Protein AF-A0A1G1MNQ9-F1 (afdb_monomer)

Mean predicted aligned error: 6.37 Å

Solvent-accessible surface area (backbone atoms only — not comparable to full-atom values): 6041 Å² total; per-residue (Å²): 130,78,65,52,66,49,78,42,80,46,82,48,60,96,93,45,63,51,74,41,65,48,67,84,43,47,34,37,15,29,42,37,31,44,29,31,35,40,35,34,19,14,39,38,37,8,33,41,35,29,51,22,47,37,36,38,32,47,58,21,37,37,36,17,47,80,47,73,46,52,61,100,91,48,71,71,43,81,40,80,59,62,42,78,42,82,29,71,67,33,35,51,58,25,48,50,76,53,75,77,50,82,82,74,86,87,77,86,82,87,132

Secondary structure (DSSP, 8-state):
-----SEEEEE--TT-EEEE--TT-EEEEEEEEESEEEE-S-EEEEEEEEES-EEE-SS-EEEEEEEEE--TT---EE-SS-EEE--HHHHHHHHGGGGGS----------

Radius of gyration: 14.56 Å; Cα contacts (8 Å, |Δi|>4): 276; chains: 1; bounding box: 33×35×36 Å

pLDDT: mean 88.44, std 12.06, range [53.91, 98.31]

Foldseek 3Di:
DAAEEAADEAADDPPDEAEAADQCHEYAAEYEYNEHYEHAHYEYQEEAEYQYAAEYHHAYAYEAYYHYHYDPPHDHYHYYRYHYHHHPVRHCVNCVVVVVVPDDCPDDDDD

Structure (mmCIF, N/CA/C/O backbone):
data_AF-A0A1G1MNQ9-F1
#
_entry.id   AF-A0A1G1MNQ9-F1
#
loop_
_atom_site.group_PDB
_atom_site.id
_atom_site.type_symbol
_atom_site.label_atom_id
_atom_site.label_alt_id
_atom_site.label_comp_id
_atom_site.label_asym_id
_atom_site.label_entity_id
_atom_site.label_seq_id
_atom_site.pdbx_PDB_ins_code
_atom_site.Cartn_x
_atom_site.Cartn_y
_atom_site.Cartn_z
_atom_site.occupancy
_atom_site.B_iso_or_equiv
_atom_site.auth_seq_id
_atom_site.auth_comp_id
_atom_site.auth_asym_id
_atom_site.auth_atom_id
_atom_site.pdbx_PDB_model_num
ATOM 1 N N . MET A 1 1 ? 9.266 -2.633 10.558 1.00 54.78 1 MET A N 1
ATOM 2 C CA . MET A 1 1 ? 9.561 -3.662 9.540 1.00 54.78 1 MET A CA 1
ATOM 3 C C . MET A 1 1 ? 10.719 -3.187 8.682 1.00 54.78 1 MET A C 1
ATOM 5 O O . MET A 1 1 ? 10.876 -1.977 8.537 1.00 54.78 1 MET A O 1
ATOM 9 N N . THR A 1 2 ? 11.526 -4.099 8.147 1.00 60.81 2 THR A N 1
ATOM 10 C CA . THR A 1 2 ? 12.465 -3.762 7.070 1.00 60.81 2 THR A CA 1
ATOM 11 C C . THR A 1 2 ? 11.681 -3.323 5.826 1.00 60.81 2 THR A C 1
ATOM 13 O O . THR A 1 2 ? 10.543 -3.769 5.661 1.00 60.81 2 THR A O 1
ATOM 16 N N . PRO A 1 3 ? 12.232 -2.435 4.984 1.00 68.44 3 PRO A N 1
ATOM 17 C CA . PRO A 1 3 ? 11.723 -2.170 3.639 1.00 68.44 3 PRO A CA 1
ATOM 18 C C . PRO A 1 3 ? 11.292 -3.451 2.925 1.00 68.44 3 PRO A C 1
ATOM 20 O O . PRO A 1 3 ? 12.020 -4.444 2.965 1.00 68.44 3 PRO A O 1
ATOM 23 N N . VAL A 1 4 ? 10.110 -3.434 2.312 1.00 79.19 4 VAL A N 1
ATOM 24 C CA . VAL A 1 4 ? 9.679 -4.513 1.414 1.00 79.19 4 VAL A CA 1
ATOM 25 C C . VAL A 1 4 ? 10.206 -4.217 0.012 1.00 79.19 4 VAL A C 1
ATOM 27 O O . VAL A 1 4 ? 10.201 -3.057 -0.405 1.00 79.19 4 VAL A O 1
ATOM 30 N N . ASP A 1 5 ? 10.678 -5.248 -0.686 1.00 81.56 5 ASP A N 1
ATOM 31 C CA . ASP A 1 5 ? 11.159 -5.161 -2.067 1.00 81.56 5 ASP A CA 1
ATOM 32 C C . ASP A 1 5 ? 10.669 -6.376 -2.873 1.00 81.56 5 ASP A C 1
ATOM 34 O O . ASP A 1 5 ? 10.567 -7.485 -2.342 1.00 81.56 5 ASP A O 1
ATOM 38 N N . GLY A 1 6 ? 10.345 -6.172 -4.150 1.00 87.00 6 GLY A N 1
ATOM 39 C CA . GLY A 1 6 ? 9.788 -7.205 -5.029 1.00 87.00 6 GLY A CA 1
ATOM 40 C C . GLY A 1 6 ? 8.315 -7.535 -4.747 1.00 87.00 6 GLY A C 1
ATOM 41 O O . GLY A 1 6 ? 7.497 -6.639 -4.564 1.00 87.00 6 GLY A O 1
ATOM 42 N N . ILE A 1 7 ? 7.946 -8.821 -4.767 1.00 90.38 7 ILE A N 1
ATOM 43 C CA . ILE A 1 7 ? 6.578 -9.268 -4.453 1.00 90.38 7 ILE A CA 1
ATOM 44 C C . ILE A 1 7 ? 6.541 -9.734 -3.001 1.00 90.38 7 ILE A C 1
ATOM 46 O O . ILE A 1 7 ? 7.180 -10.723 -2.646 1.00 90.38 7 ILE A O 1
ATOM 50 N N . THR A 1 8 ? 5.782 -9.030 -2.169 1.00 93.00 8 THR A N 1
ATOM 51 C CA . THR A 1 8 ? 5.624 -9.331 -0.746 1.00 93.00 8 THR A CA 1
ATOM 52 C C . THR A 1 8 ? 4.157 -9.581 -0.429 1.00 93.00 8 THR A C 1
ATOM 54 O O . THR A 1 8 ? 3.308 -8.741 -0.715 1.00 93.00 8 THR A O 1
ATOM 57 N N . TRP A 1 9 ? 3.870 -10.719 0.203 1.00 93.81 9 TRP A N 1
ATOM 58 C CA . TRP A 1 9 ? 2.564 -11.024 0.782 1.00 93.81 9 TRP A CA 1
ATOM 59 C C . TRP A 1 9 ? 2.659 -10.978 2.305 1.00 93.81 9 TRP A C 1
ATOM 61 O O . TRP A 1 9 ? 3.497 -11.662 2.896 1.00 93.81 9 TRP A O 1
ATOM 71 N N . VAL A 1 10 ? 1.802 -10.183 2.936 1.00 94.19 10 VAL A N 1
ATOM 72 C CA . VAL A 1 10 ? 1.640 -10.136 4.390 1.00 94.19 10 VAL A CA 1
ATOM 73 C C . VAL A 1 10 ? 0.280 -10.732 4.721 1.00 94.19 10 VAL A C 1
ATOM 75 O O . VAL A 1 10 ? -0.742 -10.124 4.420 1.00 94.19 10 VAL A O 1
ATOM 78 N N . ASP A 1 11 ? 0.279 -11.921 5.316 1.00 94.00 11 ASP A N 1
ATOM 79 C CA . ASP A 1 11 ? -0.930 -12.594 5.798 1.00 94.00 11 ASP A CA 1
ATOM 80 C C . ASP A 1 11 ? -1.090 -12.323 7.298 1.00 94.00 11 ASP A C 1
ATOM 82 O O . ASP A 1 11 ? -0.145 -12.542 8.064 1.00 94.00 11 ASP A O 1
ATOM 86 N N . LEU A 1 12 ? -2.239 -11.786 7.708 1.00 92.19 12 LEU A N 1
ATOM 87 C CA . LEU A 1 12 ? -2.488 -11.338 9.078 1.00 92.19 12 LEU A CA 1
ATOM 88 C C . LEU A 1 12 ? -3.589 -12.169 9.729 1.00 92.19 12 LEU A C 1
ATOM 90 O O . LEU A 1 12 ? -4.624 -12.457 9.126 1.00 92.19 12 LEU A O 1
ATOM 94 N N . SER A 1 13 ? -3.399 -12.507 11.003 1.00 92.06 13 SER A N 1
ATOM 95 C CA . SER A 1 13 ? -4.444 -13.179 11.773 1.00 92.06 13 SER A CA 1
ATOM 96 C C . SER A 1 13 ? -5.611 -12.218 12.045 1.00 92.06 13 SER A C 1
ATOM 98 O O . SER A 1 13 ? -5.416 -10.999 12.089 1.00 92.06 13 SER A O 1
ATOM 100 N N . PRO A 1 14 ? -6.831 -12.723 12.306 1.00 86.38 14 PRO A N 1
ATOM 101 C CA . PRO A 1 14 ? -7.957 -11.868 12.669 1.00 86.38 14 PRO A CA 1
ATOM 102 C C . PRO A 1 14 ? -7.630 -10.949 13.857 1.00 86.38 14 PRO A C 1
ATOM 104 O O . PRO A 1 14 ? -7.247 -11.416 14.929 1.00 86.38 14 PRO A O 1
ATOM 107 N N . GLY A 1 15 ? -7.808 -9.640 13.668 1.00 84.44 15 GLY A N 1
ATOM 108 C CA . GLY A 1 15 ? -7.513 -8.614 14.676 1.00 84.44 15 GLY A CA 1
ATOM 109 C C . GLY A 1 15 ? -6.085 -8.056 14.638 1.00 84.44 15 GLY A C 1
ATOM 110 O O . GLY A 1 15 ? -5.807 -7.091 15.351 1.00 84.44 15 GLY A O 1
ATOM 111 N N . GLU A 1 16 ? -5.198 -8.608 13.807 1.00 92.31 16 GLU A N 1
ATOM 112 C CA . GLU A 1 16 ? -3.890 -8.018 13.514 1.00 92.31 16 GLU A CA 1
ATOM 113 C C . GLU A 1 16 ? -3.986 -6.993 12.373 1.00 92.31 16 GLU A C 1
ATOM 115 O O . GLU A 1 16 ? -4.895 -7.025 11.545 1.00 92.31 16 GLU A O 1
ATOM 120 N N . GLU A 1 17 ? -3.039 -6.056 12.340 1.00 92.94 17 GLU A N 1
ATOM 121 C CA . GLU A 1 17 ? -2.971 -5.009 11.321 1.00 92.94 17 GLU A CA 1
ATOM 122 C C . GLU A 1 17 ? -1.516 -4.748 10.917 1.00 92.94 17 GLU A C 1
ATOM 124 O O . GLU A 1 17 ? -0.630 -4.619 11.772 1.00 92.94 17 GLU A O 1
ATOM 129 N N . LEU A 1 18 ? -1.276 -4.578 9.614 1.00 94.88 18 LEU A N 1
ATOM 130 C CA . LEU A 1 18 ? -0.007 -4.067 9.109 1.00 94.88 18 LEU A CA 1
ATOM 131 C C . LEU A 1 18 ? 0.130 -2.590 9.486 1.00 94.88 18 LEU A C 1
ATOM 133 O O . LEU A 1 18 ? -0.695 -1.767 9.099 1.00 94.88 18 LEU A O 1
ATOM 137 N N . ARG A 1 19 ? 1.209 -2.224 10.186 1.00 95.75 19 ARG A N 1
ATOM 138 C CA . ARG A 1 19 ? 1.471 -0.831 10.585 1.00 95.75 19 ARG A CA 1
ATOM 139 C C . ARG A 1 19 ? 2.758 -0.304 9.962 1.00 95.75 19 ARG A C 1
ATOM 141 O O . ARG A 1 19 ? 3.846 -0.753 10.325 1.00 95.75 19 ARG A O 1
ATOM 148 N N . ILE A 1 20 ? 2.641 0.689 9.083 1.00 94.75 20 ILE A N 1
ATOM 149 C CA . ILE A 1 20 ? 3.774 1.453 8.538 1.00 94.75 20 ILE A CA 1
ATOM 150 C C . ILE A 1 20 ? 3.660 2.883 9.058 1.00 94.75 20 ILE A C 1
ATOM 152 O O . ILE A 1 20 ? 2.754 3.610 8.667 1.00 94.75 20 ILE A O 1
ATOM 156 N N . SER A 1 21 ? 4.550 3.290 9.962 1.00 94.56 21 SER A N 1
ATOM 157 C CA . SER A 1 21 ? 4.421 4.583 10.649 1.00 94.56 21 SER A CA 1
ATOM 158 C C . SER A 1 21 ? 5.635 5.501 10.580 1.00 94.56 21 SER A C 1
ATOM 160 O O . SER A 1 21 ? 5.517 6.670 10.932 1.00 94.56 21 SER A O 1
ATOM 162 N N . SER A 1 22 ? 6.792 4.999 10.147 1.00 93.25 22 SER A N 1
ATOM 163 C CA . SER A 1 22 ? 8.014 5.803 10.067 1.00 93.25 22 SER A CA 1
ATOM 164 C C . SER A 1 22 ? 8.081 6.556 8.745 1.00 93.25 22 SER A C 1
ATOM 166 O O . SER A 1 22 ? 8.053 5.924 7.693 1.00 93.25 22 SER A O 1
ATOM 168 N N . ASP A 1 23 ? 8.283 7.873 8.789 1.00 91.62 23 ASP A N 1
ATOM 169 C CA . ASP A 1 23 ? 8.478 8.699 7.587 1.00 91.62 23 ASP A CA 1
ATOM 170 C C . ASP A 1 23 ? 9.744 8.324 6.802 1.00 91.62 23 ASP A C 1
ATOM 172 O O . ASP A 1 23 ? 9.837 8.558 5.601 1.00 91.62 23 ASP A O 1
ATOM 176 N N . THR A 1 24 ? 10.712 7.690 7.465 1.00 93.19 24 THR A N 1
ATOM 177 C CA . THR A 1 24 ? 11.938 7.174 6.838 1.00 93.19 24 THR A CA 1
ATOM 178 C C . THR A 1 24 ? 11.778 5.776 6.246 1.00 93.19 24 THR A C 1
ATOM 180 O O . THR A 1 24 ? 12.715 5.262 5.632 1.00 93.19 24 THR A O 1
ATOM 183 N N . TRP A 1 25 ? 10.627 5.125 6.447 1.00 94.12 25 TRP A N 1
ATOM 184 C CA . TRP A 1 25 ? 10.376 3.829 5.835 1.00 94.12 25 TRP A CA 1
ATOM 185 C C . TRP A 1 25 ? 10.237 4.006 4.325 1.00 94.12 25 TRP A C 1
ATOM 187 O O . TRP A 1 25 ? 9.526 4.892 3.855 1.00 94.12 25 TRP A O 1
ATOM 197 N N . SER A 1 26 ? 10.913 3.153 3.566 1.00 94.62 26 SER A N 1
ATOM 198 C CA . SER A 1 26 ? 10.750 3.075 2.120 1.00 94.62 26 SER A CA 1
ATOM 199 C C . SER A 1 26 ? 10.505 1.633 1.709 1.00 94.62 26 SER A C 1
ATOM 201 O O . SER A 1 26 ? 10.989 0.722 2.376 1.00 94.62 26 SER A O 1
ATOM 203 N N . GLY A 1 27 ? 9.744 1.421 0.643 1.00 95.12 27 GLY A N 1
ATOM 204 C CA . GLY A 1 27 ? 9.527 0.106 0.048 1.00 95.12 27 GLY A CA 1
ATOM 205 C C . GLY A 1 27 ? 9.214 0.208 -1.440 1.00 95.12 27 GLY A C 1
ATOM 206 O O . GLY A 1 27 ? 8.854 1.281 -1.940 1.00 95.12 27 GLY A O 1
ATOM 207 N N . SER A 1 28 ? 9.354 -0.905 -2.150 1.00 95.88 28 SER A N 1
ATOM 208 C CA . SER A 1 28 ? 9.081 -0.996 -3.583 1.00 95.88 28 SER A CA 1
ATOM 209 C C . SER A 1 28 ? 8.464 -2.333 -3.981 1.00 95.88 28 SER A C 1
ATOM 211 O O . SER A 1 28 ? 8.643 -3.339 -3.301 1.00 95.88 28 SER A O 1
ATOM 213 N N . GLY A 1 29 ? 7.758 -2.342 -5.111 1.00 95.19 29 GLY A N 1
ATOM 214 C CA . GLY A 1 29 ? 7.244 -3.559 -5.736 1.00 95.19 29 GLY A CA 1
ATOM 215 C C . GLY A 1 29 ? 5.744 -3.781 -5.532 1.00 95.19 29 GLY A C 1
ATOM 216 O O . GLY A 1 29 ? 4.965 -2.830 -5.538 1.00 95.19 29 GLY A O 1
ATOM 217 N N . LEU A 1 30 ? 5.322 -5.039 -5.423 1.00 95.06 30 LEU A N 1
ATOM 218 C CA . LEU A 1 30 ? 3.936 -5.429 -5.161 1.00 95.06 30 LEU A CA 1
ATOM 219 C C . LEU A 1 30 ? 3.818 -5.851 -3.696 1.00 95.06 30 LEU A C 1
ATOM 221 O O . LEU A 1 30 ? 4.325 -6.904 -3.313 1.00 95.06 30 LEU A O 1
ATOM 225 N N . LEU A 1 31 ? 3.138 -5.043 -2.888 1.00 96.06 31 LEU A N 1
ATOM 226 C CA . LEU A 1 31 ? 2.818 -5.363 -1.502 1.00 96.06 31 LEU A CA 1
ATOM 227 C C . LEU A 1 31 ? 1.343 -5.748 -1.410 1.00 96.06 31 LEU A C 1
ATOM 229 O O . LEU A 1 31 ? 0.478 -4.888 -1.566 1.00 96.06 31 LEU A O 1
ATOM 233 N N . VAL A 1 32 ? 1.071 -7.021 -1.128 1.00 95.56 32 VAL A N 1
ATOM 234 C CA . VAL A 1 32 ? -0.278 -7.518 -0.841 1.00 95.56 32 VAL A CA 1
ATOM 235 C C . VAL A 1 32 ? -0.445 -7.727 0.659 1.00 95.56 32 VAL A C 1
ATOM 237 O O . VAL A 1 32 ? 0.403 -8.347 1.299 1.00 95.56 32 VAL A O 1
ATOM 240 N N . VAL A 1 33 ? -1.537 -7.214 1.216 1.00 95.44 33 VAL A N 1
ATOM 241 C CA . VAL A 1 33 ? -1.888 -7.319 2.634 1.00 95.44 33 VAL A CA 1
ATOM 242 C C . VAL A 1 33 ? -3.211 -8.064 2.747 1.00 95.44 33 VAL A C 1
ATOM 244 O O . VAL A 1 33 ? -4.259 -7.516 2.415 1.00 95.44 33 VAL A O 1
ATOM 247 N N . GLY A 1 34 ? -3.160 -9.315 3.199 1.00 94.31 34 GLY A N 1
ATOM 248 C CA . GLY A 1 34 ? -4.335 -10.085 3.595 1.00 94.31 34 GLY A CA 1
ATOM 249 C C . GLY A 1 34 ? -4.734 -9.708 5.017 1.00 94.31 34 GLY A C 1
ATOM 250 O O . GLY A 1 34 ? -4.237 -10.304 5.968 1.00 94.31 34 GLY A O 1
ATOM 251 N N . GLY A 1 35 ? -5.578 -8.688 5.164 1.00 92.81 35 GLY A N 1
ATOM 252 C CA . GLY A 1 35 ? -5.986 -8.119 6.448 1.00 92.81 35 GLY A CA 1
ATOM 253 C C . GLY A 1 35 ? -5.965 -6.589 6.461 1.00 92.81 35 GLY A C 1
ATOM 254 O O . GLY A 1 35 ? -5.815 -5.930 5.432 1.00 92.81 35 GLY A O 1
ATOM 255 N N . ASP A 1 36 ? -6.131 -6.012 7.649 1.00 93.62 36 ASP A N 1
ATOM 256 C CA . ASP A 1 36 ? -6.165 -4.561 7.841 1.00 93.62 36 ASP A CA 1
ATOM 257 C C . ASP A 1 36 ? -4.772 -3.923 7.700 1.00 93.62 36 ASP A C 1
ATOM 259 O O . ASP A 1 36 ? -3.750 -4.508 8.073 1.00 93.62 36 ASP A O 1
ATOM 263 N N . ALA A 1 37 ? -4.734 -2.679 7.215 1.00 95.00 37 ALA A N 1
ATOM 264 C CA . ALA A 1 37 ? -3.511 -1.893 7.093 1.00 95.00 37 ALA A CA 1
ATOM 265 C C . ALA A 1 37 ? -3.696 -0.456 7.600 1.00 95.00 37 ALA A C 1
ATOM 267 O O . ALA A 1 37 ? -4.586 0.269 7.148 1.00 95.00 37 ALA A O 1
ATOM 268 N N . GLN A 1 38 ? -2.769 -0.005 8.449 1.00 96.12 38 GLN A N 1
ATOM 269 C CA . GLN A 1 38 ? -2.630 1.386 8.866 1.00 96.12 38 GLN A CA 1
ATOM 270 C C . GLN A 1 38 ? -1.275 1.950 8.435 1.00 96.12 38 GLN A C 1
ATOM 272 O O . GLN A 1 38 ? -0.217 1.539 8.918 1.00 96.12 38 GLN A O 1
ATOM 277 N N . ILE A 1 39 ? -1.317 2.949 7.557 1.00 96.88 39 ILE A N 1
ATOM 278 C CA . ILE A 1 39 ? -0.135 3.590 6.979 1.00 96.88 39 ILE A CA 1
ATOM 279 C C . ILE A 1 39 ? -0.155 5.071 7.356 1.00 96.88 39 ILE A C 1
ATOM 281 O O . ILE A 1 39 ? -1.022 5.821 6.913 1.00 96.88 39 ILE A O 1
ATOM 285 N N . THR A 1 40 ? 0.779 5.502 8.202 1.00 97.44 40 THR A N 1
ATOM 286 C CA . THR A 1 40 ? 0.845 6.890 8.685 1.00 97.44 40 THR A CA 1
ATOM 287 C C . THR A 1 40 ? 2.021 7.698 8.141 1.00 97.44 40 THR A C 1
ATOM 289 O O . THR A 1 40 ? 2.046 8.917 8.299 1.00 97.44 40 THR A O 1
ATOM 292 N N . GLY A 1 41 ? 2.988 7.028 7.514 1.00 95.69 41 GLY A N 1
ATOM 293 C CA . GLY A 1 41 ? 4.201 7.632 6.974 1.00 95.69 41 GLY A CA 1
ATOM 294 C C . GLY A 1 41 ? 4.928 6.683 6.026 1.00 95.69 41 GLY A C 1
ATOM 295 O O . GLY A 1 41 ? 4.480 5.559 5.791 1.00 95.69 41 GLY A O 1
ATOM 296 N N . GLY A 1 42 ? 6.056 7.145 5.501 1.00 96.00 42 GLY A N 1
ATOM 297 C CA . GLY A 1 42 ? 6.924 6.383 4.608 1.00 96.00 42 GLY A CA 1
ATOM 298 C C . GLY A 1 42 ? 6.584 6.556 3.129 1.00 96.00 42 GLY A C 1
ATOM 299 O O . GLY A 1 42 ? 5.580 7.166 2.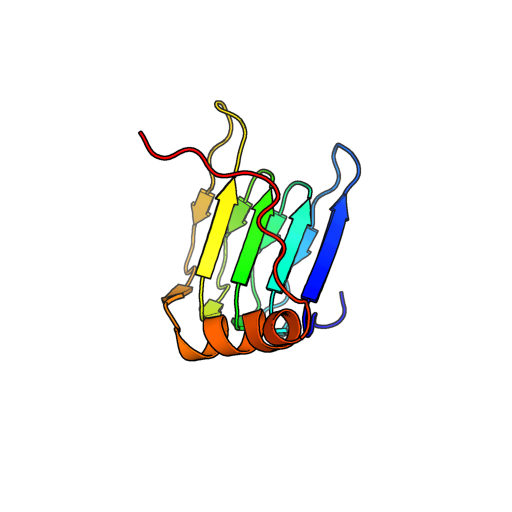762 1.00 96.00 42 GLY A O 1
ATOM 300 N N . THR A 1 43 ? 7.460 6.036 2.272 1.00 97.19 43 THR A N 1
ATOM 301 C CA . THR A 1 43 ? 7.322 6.096 0.811 1.00 97.19 43 THR A CA 1
ATOM 302 C C . THR A 1 43 ? 7.256 4.698 0.214 1.00 97.19 43 THR A C 1
ATOM 304 O O . THR A 1 43 ? 8.147 3.885 0.442 1.00 97.19 43 THR A O 1
ATOM 307 N N . PHE A 1 44 ? 6.245 4.418 -0.598 1.00 97.50 44 PHE A N 1
ATOM 308 C CA . PHE A 1 44 ? 6.126 3.157 -1.321 1.00 97.50 44 PHE A CA 1
ATOM 309 C C . PHE A 1 44 ? 6.079 3.398 -2.830 1.00 97.50 44 PHE A C 1
ATOM 311 O O . PHE A 1 44 ? 5.294 4.221 -3.294 1.00 97.50 44 PHE A O 1
ATOM 318 N N . ASN A 1 45 ? 6.900 2.680 -3.597 1.00 97.88 45 ASN A N 1
ATOM 319 C CA . ASN A 1 45 ? 6.924 2.766 -5.059 1.00 97.88 45 ASN A CA 1
ATOM 320 C C . ASN A 1 45 ? 6.453 1.440 -5.675 1.00 97.88 45 ASN A C 1
ATOM 322 O O . ASN A 1 45 ? 7.207 0.468 -5.696 1.00 97.88 45 ASN A O 1
ATOM 326 N N . GLY A 1 46 ? 5.227 1.387 -6.191 1.00 97.25 46 GLY A N 1
ATOM 327 C CA . GLY A 1 46 ? 4.682 0.198 -6.842 1.00 97.25 46 GLY A CA 1
ATOM 328 C C . GLY A 1 46 ? 3.187 0.013 -6.607 1.00 97.25 46 GLY A C 1
ATOM 329 O O . GLY A 1 46 ? 2.418 0.969 -6.680 1.00 97.25 46 GLY A O 1
ATOM 330 N N . ILE A 1 47 ? 2.762 -1.224 -6.363 1.00 97.44 47 ILE A N 1
ATOM 331 C CA . ILE A 1 47 ? 1.354 -1.586 -6.169 1.00 97.44 47 ILE A CA 1
ATOM 332 C C . ILE A 1 47 ? 1.135 -1.975 -4.709 1.00 97.44 47 ILE A C 1
ATOM 334 O O . ILE A 1 47 ? 1.692 -2.966 -4.239 1.00 97.44 47 ILE A O 1
ATOM 338 N N . LEU A 1 48 ? 0.327 -1.197 -3.995 1.00 97.25 48 LEU A N 1
ATOM 339 C CA . LEU A 1 48 ? -0.186 -1.555 -2.677 1.00 97.25 48 LEU A CA 1
ATOM 340 C C . LEU A 1 48 ? -1.571 -2.170 -2.863 1.00 97.25 48 LEU A C 1
ATOM 342 O O . LEU A 1 48 ? -2.471 -1.500 -3.364 1.00 97.25 48 LEU A O 1
ATOM 346 N N . TYR A 1 49 ? -1.751 -3.416 -2.449 1.00 96.38 49 TYR A N 1
ATOM 347 C CA . TYR A 1 49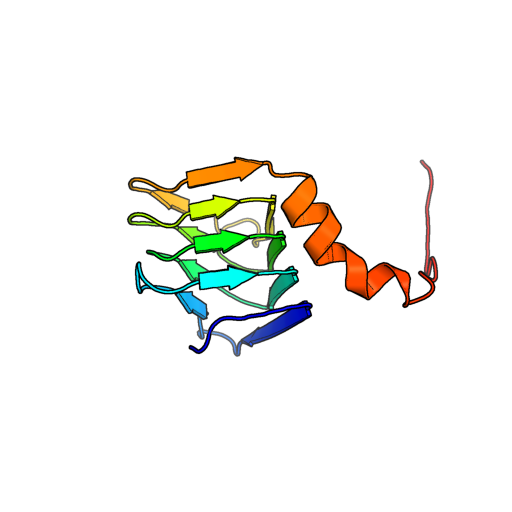 ? -3.030 -4.106 -2.498 1.00 96.38 49 TYR A CA 1
ATOM 348 C C . TYR A 1 49 ? -3.430 -4.565 -1.098 1.00 96.38 49 TYR A C 1
ATOM 350 O O . TYR A 1 49 ? -2.753 -5.390 -0.496 1.00 96.38 49 TYR A O 1
ATOM 358 N N . VAL A 1 50 ? -4.517 -4.018 -0.564 1.00 95.25 50 VAL A N 1
ATOM 359 C CA . VAL A 1 50 ? -5.030 -4.350 0.768 1.00 95.25 50 VAL A CA 1
ATOM 360 C C . VAL A 1 50 ? -6.369 -5.057 0.629 1.00 95.25 50 VAL A C 1
ATOM 362 O O . VAL A 1 50 ? -7.326 -4.482 0.118 1.00 95.25 50 VAL A O 1
ATOM 365 N N . ILE A 1 51 ? -6.423 -6.297 1.104 1.00 93.50 51 ILE A N 1
ATOM 366 C CA . ILE A 1 51 ? -7.616 -7.139 1.188 1.00 93.50 51 ILE A CA 1
ATOM 367 C C . ILE A 1 51 ? -8.090 -7.077 2.646 1.00 93.50 51 ILE A C 1
ATOM 369 O O . ILE A 1 51 ? -7.825 -7.966 3.455 1.00 93.50 51 ILE A O 1
ATOM 373 N N . GLY A 1 52 ? -8.712 -5.958 3.003 1.00 91.00 52 GLY A N 1
ATOM 374 C CA . GLY A 1 52 ? -9.088 -5.583 4.362 1.00 91.00 52 GLY A CA 1
ATOM 375 C C . GLY A 1 52 ? -9.289 -4.073 4.497 1.00 91.00 52 GLY A C 1
ATOM 376 O O . GLY A 1 52 ? -9.369 -3.339 3.507 1.00 91.00 52 GLY A O 1
ATOM 377 N N . LYS A 1 53 ? -9.384 -3.566 5.731 1.00 92.12 53 LYS A N 1
ATOM 378 C CA . LYS A 1 53 ? -9.554 -2.125 5.963 1.00 92.12 53 LYS A CA 1
ATOM 379 C C . LYS A 1 53 ? -8.238 -1.384 5.744 1.00 92.12 53 LYS A C 1
ATOM 381 O O . LYS A 1 53 ? -7.313 -1.525 6.543 1.00 92.12 53 LYS A O 1
ATOM 386 N N . LEU A 1 54 ? -8.187 -0.501 4.747 1.00 94.81 54 LEU A N 1
ATOM 387 C CA . LEU A 1 54 ? -7.070 0.429 4.565 1.00 94.81 54 LEU A CA 1
ATOM 388 C C . LEU A 1 54 ? -7.329 1.763 5.282 1.00 94.81 54 LEU A C 1
ATOM 390 O O . LEU A 1 54 ? -8.307 2.466 5.019 1.00 94.81 54 LEU A O 1
ATOM 394 N N . ARG A 1 55 ? -6.410 2.146 6.168 1.00 95.62 55 ARG A N 1
ATOM 395 C CA . ARG A 1 55 ? -6.387 3.445 6.846 1.00 95.62 55 ARG A CA 1
ATOM 396 C C . ARG A 1 55 ? -5.076 4.153 6.543 1.00 95.62 55 ARG A C 1
ATOM 398 O O . ARG A 1 55 ? -4.021 3.727 7.005 1.00 95.62 55 ARG A O 1
ATOM 405 N N . MET A 1 56 ? -5.137 5.262 5.816 1.00 96.88 56 MET A N 1
ATOM 406 C CA . MET A 1 56 ? -3.991 6.149 5.646 1.00 96.88 56 MET A CA 1
ATOM 407 C C . MET A 1 56 ? -4.226 7.456 6.396 1.00 96.88 56 MET A C 1
ATOM 409 O O . MET A 1 56 ? -5.279 8.087 6.285 1.00 96.88 56 MET A O 1
ATOM 413 N N . SER A 1 57 ? -3.242 7.858 7.188 1.00 96.62 57 SER A N 1
ATOM 414 C CA . SER A 1 57 ? -3.244 9.134 7.908 1.00 96.62 57 SER A CA 1
ATOM 415 C C . SER A 1 57 ? -1.859 9.779 7.835 1.00 96.62 57 SER A C 1
ATOM 417 O O . SER A 1 57 ? -0.946 9.142 7.342 1.00 96.62 57 SER A O 1
ATOM 419 N N . GLY A 1 58 ? -1.634 10.982 8.364 1.00 95.69 58 GLY A N 1
ATOM 420 C CA . GLY A 1 58 ? -0.269 11.536 8.441 1.00 95.69 58 GLY A CA 1
ATOM 421 C C . GLY A 1 58 ? 0.290 11.963 7.079 1.00 95.69 58 GLY A C 1
ATOM 422 O O . GLY A 1 58 ? -0.393 12.709 6.382 1.00 95.69 58 GLY A O 1
ATOM 423 N N . ASN A 1 59 ? 1.515 11.546 6.724 1.00 96.81 59 ASN A N 1
ATOM 424 C CA . ASN A 1 59 ? 2.214 11.986 5.498 1.00 96.81 59 ASN A CA 1
ATOM 425 C C . ASN A 1 59 ? 2.782 10.842 4.613 1.00 96.81 59 ASN A C 1
ATOM 427 O O . ASN A 1 59 ? 3.922 10.944 4.153 1.00 96.81 59 ASN A O 1
ATOM 431 N N . PRO A 1 60 ? 2.066 9.728 4.375 1.00 97.62 60 PRO A N 1
ATOM 432 C CA . PRO A 1 60 ? 2.568 8.666 3.517 1.00 97.62 60 PRO A CA 1
ATOM 433 C C . PRO A 1 60 ? 2.537 9.078 2.045 1.00 97.62 60 PRO A C 1
ATOM 435 O O . PRO A 1 60 ? 1.631 9.789 1.597 1.00 97.62 60 PRO A O 1
ATOM 438 N N . VAL A 1 61 ? 3.506 8.571 1.288 1.00 98.00 61 VAL A N 1
ATOM 439 C CA . VAL A 1 61 ? 3.632 8.788 -0.156 1.00 98.00 61 VAL A CA 1
ATOM 440 C C . VAL A 1 61 ? 3.602 7.447 -0.871 1.00 98.00 61 VAL A C 1
ATOM 442 O O . VAL A 1 61 ? 4.451 6.593 -0.631 1.00 98.00 61 VAL A O 1
ATOM 445 N N . ILE A 1 62 ? 2.647 7.263 -1.775 1.00 98.06 62 ILE A N 1
ATOM 446 C CA . ILE A 1 62 ? 2.567 6.099 -2.653 1.00 98.06 62 ILE A CA 1
ATOM 447 C C . ILE A 1 62 ? 2.740 6.569 -4.095 1.00 98.06 62 ILE A C 1
ATOM 449 O O . ILE A 1 62 ? 1.911 7.325 -4.598 1.00 98.06 62 ILE A O 1
ATOM 453 N N . ASN A 1 63 ? 3.792 6.106 -4.765 1.00 98.31 63 ASN A N 1
ATOM 454 C CA . ASN A 1 63 ? 4.002 6.301 -6.197 1.00 98.31 63 ASN A CA 1
A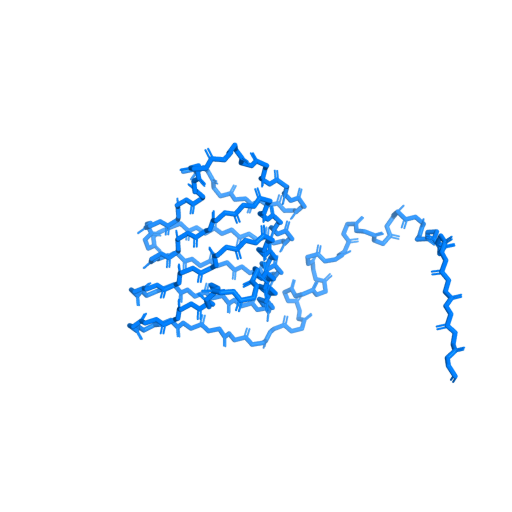TOM 455 C C . ASN A 1 63 ? 3.672 4.990 -6.917 1.00 98.31 63 ASN A C 1
ATOM 457 O O . ASN A 1 63 ? 4.385 4.000 -6.767 1.00 98.31 63 ASN A O 1
ATOM 461 N N . GLY A 1 64 ? 2.579 4.961 -7.672 1.00 97.62 64 GLY A N 1
ATOM 462 C CA . GLY A 1 64 ? 2.103 3.776 -8.379 1.00 97.62 64 GLY A CA 1
ATOM 463 C C . GLY A 1 64 ? 0.598 3.597 -8.230 1.00 97.62 64 GLY A C 1
ATOM 464 O O . GLY A 1 64 ? -0.160 4.447 -8.686 1.00 97.62 64 GLY A O 1
ATOM 465 N N . SER A 1 65 ? 0.152 2.491 -7.636 1.00 97.12 65 SER A N 1
ATOM 466 C CA . SER A 1 65 ? -1.276 2.179 -7.490 1.00 97.12 65 SER A CA 1
ATOM 467 C C . SER A 1 65 ? -1.622 1.703 -6.084 1.00 97.12 65 SER A C 1
ATOM 469 O O . SER A 1 65 ? -0.832 1.012 -5.443 1.00 97.12 65 SER A O 1
ATOM 471 N N . VAL A 1 66 ? -2.835 2.032 -5.639 1.00 96.94 66 VAL A N 1
ATOM 472 C CA . VAL A 1 66 ? -3.437 1.515 -4.406 1.00 96.94 66 VAL A CA 1
ATOM 473 C C . VAL A 1 66 ? -4.742 0.814 -4.764 1.00 96.94 66 VAL A C 1
ATOM 475 O O . VAL A 1 66 ? -5.619 1.415 -5.381 1.00 96.94 66 VAL A O 1
ATOM 478 N N . LEU A 1 67 ? -4.860 -0.450 -4.377 1.00 95.44 67 LEU A N 1
ATOM 479 C CA . LEU A 1 67 ? -6.076 -1.245 -4.443 1.00 95.44 67 LEU A CA 1
ATOM 480 C C . LEU A 1 67 ? -6.485 -1.552 -3.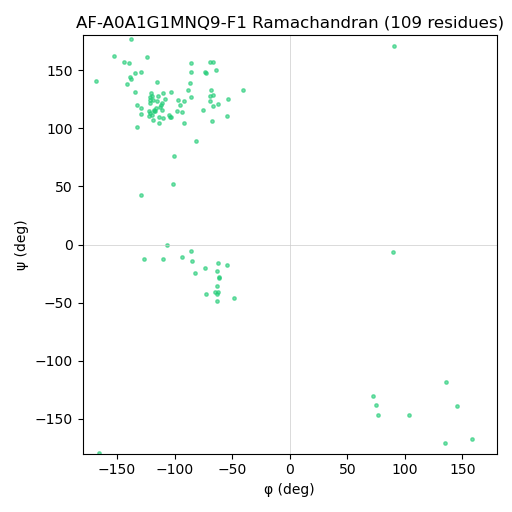004 1.00 95.44 67 LEU A C 1
ATOM 482 O O . LEU A 1 67 ? -5.666 -2.027 -2.218 1.00 95.44 67 LEU A O 1
ATOM 486 N N . ALA A 1 68 ? -7.730 -1.258 -2.650 1.00 92.75 68 ALA A N 1
ATOM 487 C CA . ALA A 1 68 ? -8.267 -1.542 -1.330 1.00 92.75 68 ALA A CA 1
ATOM 488 C C . ALA A 1 68 ? -9.629 -2.213 -1.483 1.00 92.75 68 ALA A C 1
ATOM 490 O O . ALA A 1 68 ? -10.548 -1.641 -2.070 1.00 92.75 68 ALA A O 1
ATOM 491 N N . GLU A 1 69 ? -9.732 -3.429 -0.966 1.00 89.62 69 GLU A N 1
ATOM 492 C CA . GLU A 1 69 ? -10.937 -4.245 -0.981 1.00 89.62 69 GLU A CA 1
ATOM 493 C C . GLU A 1 69 ? -11.378 -4.488 0.455 1.00 89.62 69 GLU A C 1
ATOM 495 O O . GLU A 1 69 ? -10.686 -5.150 1.225 1.00 89.62 69 GLU A O 1
ATOM 500 N N . SER A 1 70 ? -12.538 -3.956 0.822 1.00 82.56 70 SER A N 1
ATOM 501 C CA . SER A 1 70 ? -13.105 -4.103 2.157 1.00 82.56 70 SER A CA 1
ATOM 502 C C . SER A 1 70 ? -14.510 -4.704 2.108 1.00 82.56 70 SER A C 1
ATOM 504 O O . SER A 1 70 ? -15.178 -4.735 1.075 1.00 82.56 70 SER A O 1
ATOM 506 N N . GLN A 1 71 ? -14.955 -5.229 3.250 1.00 76.88 71 GLN A N 1
ATOM 507 C CA . GLN A 1 71 ? -16.329 -5.701 3.436 1.00 76.88 71 GLN A CA 1
ATOM 508 C C . GLN A 1 71 ? -17.308 -4.512 3.380 1.00 76.88 71 GLN A C 1
ATOM 510 O O . GLN A 1 71 ? -16.929 -3.382 3.681 1.00 76.88 71 GLN A O 1
ATOM 515 N N . ALA A 1 72 ? -18.582 -4.779 3.069 1.00 68.12 72 ALA A N 1
ATOM 516 C CA . ALA A 1 72 ? -19.615 -3.772 2.779 1.00 68.12 72 ALA A CA 1
ATOM 517 C C . ALA A 1 72 ? -19.841 -2.687 3.857 1.00 68.12 72 ALA A C 1
ATOM 519 O O . ALA A 1 72 ? -20.452 -1.663 3.569 1.00 68.12 72 ALA A O 1
ATO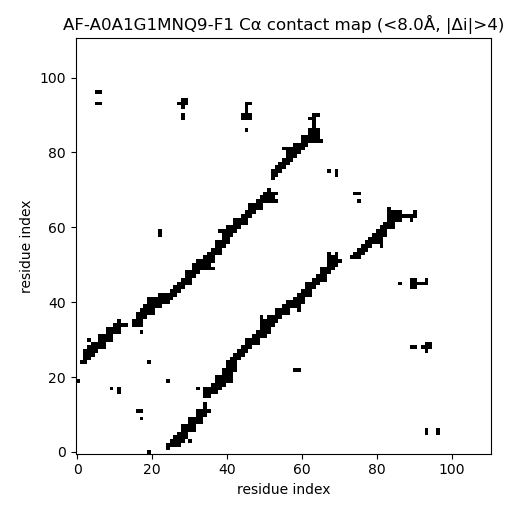M 520 N N . GLU A 1 73 ? -19.379 -2.906 5.090 1.00 67.50 73 GLU A N 1
ATOM 521 C CA . GLU A 1 73 ? -19.610 -2.014 6.236 1.00 67.50 73 GLU A CA 1
ATOM 522 C C . GLU A 1 73 ? -18.370 -1.213 6.657 1.00 67.50 73 GLU A C 1
ATOM 524 O O . GLU A 1 73 ? -18.411 -0.455 7.629 1.00 67.50 73 GLU A O 1
ATOM 529 N N . ILE A 1 74 ? -17.239 -1.394 5.972 1.00 63.75 74 ILE A N 1
ATOM 530 C CA . ILE A 1 74 ? -15.968 -0.812 6.383 1.00 63.75 74 ILE A CA 1
ATOM 531 C C . ILE A 1 74 ? -15.322 -0.072 5.218 1.00 63.75 74 ILE A C 1
ATOM 533 O O . ILE A 1 74 ? -14.833 -0.684 4.279 1.00 63.75 74 ILE A O 1
ATOM 537 N N . ASP A 1 75 ? -15.242 1.251 5.330 1.00 71.81 75 ASP A N 1
ATOM 538 C CA . ASP A 1 75 ? -14.628 2.091 4.305 1.00 71.81 75 ASP A CA 1
ATOM 539 C C . ASP A 1 75 ? -13.110 2.216 4.466 1.00 71.81 75 ASP A C 1
ATOM 541 O O . ASP A 1 75 ? -12.561 2.243 5.578 1.00 71.81 75 ASP A O 1
ATOM 545 N N . THR A 1 76 ? -12.442 2.367 3.322 1.00 85.94 76 THR A N 1
ATOM 546 C CA . THR A 1 76 ? -11.077 2.891 3.246 1.00 85.94 76 THR A CA 1
ATOM 547 C C . THR A 1 76 ? -11.078 4.356 3.674 1.00 85.94 76 THR A C 1
ATOM 549 O O . THR A 1 76 ? -11.847 5.159 3.149 1.00 85.94 76 THR A O 1
ATOM 552 N N . THR A 1 77 ? -10.199 4.733 4.603 1.00 92.94 77 THR A N 1
ATOM 553 C CA . THR A 1 77 ? -10.117 6.117 5.099 1.00 92.94 77 THR A CA 1
ATOM 554 C C . THR A 1 77 ? -8.756 6.726 4.805 1.00 92.94 77 THR A C 1
ATOM 556 O O . THR A 1 77 ? -7.743 6.192 5.258 1.00 92.94 77 THR A O 1
ATOM 559 N N . LEU A 1 78 ? -8.737 7.874 4.126 1.00 93.38 78 LEU A N 1
ATOM 560 C CA . LEU A 1 78 ? -7.538 8.680 3.883 1.00 93.38 78 LEU A CA 1
ATOM 561 C C . LEU A 1 78 ? -7.697 10.033 4.593 1.00 93.38 78 LEU A C 1
ATOM 563 O O . LEU A 1 78 ? -8.675 10.742 4.367 1.00 93.38 78 LEU A O 1
ATOM 567 N N . THR A 1 79 ? -6.765 10.384 5.477 1.00 94.44 79 THR A N 1
ATOM 568 C CA . THR A 1 79 ? -6.808 11.614 6.291 1.00 94.44 79 THR A CA 1
ATOM 569 C C . THR A 1 79 ? -5.419 12.254 6.402 1.00 94.44 79 THR A C 1
ATOM 571 O O . THR A 1 79 ? -4.412 11.574 6.260 1.00 94.44 79 THR A O 1
ATOM 574 N N . GLY A 1 80 ? -5.310 13.559 6.662 1.00 92.81 80 GLY A N 1
ATOM 575 C CA . GLY A 1 80 ? -4.003 14.242 6.690 1.00 92.81 80 GLY A CA 1
ATOM 576 C C . GLY A 1 80 ? -3.436 14.528 5.291 1.00 92.81 80 GLY A C 1
ATOM 577 O O . GLY A 1 80 ? -4.201 14.796 4.369 1.00 92.81 80 GLY A O 1
ATOM 578 N N . ASN A 1 81 ? -2.109 14.488 5.134 1.00 96.00 81 ASN A N 1
ATOM 579 C CA . ASN A 1 81 ? -1.380 14.813 3.898 1.00 96.00 81 ASN A CA 1
ATOM 580 C C . ASN A 1 81 ? -0.944 13.546 3.139 1.00 96.00 81 ASN A C 1
ATOM 582 O O . ASN A 1 81 ? 0.228 13.362 2.805 1.00 96.00 81 ASN A O 1
ATOM 586 N N . VAL A 1 82 ? -1.890 12.643 2.892 1.00 97.50 82 VAL A N 1
ATOM 587 C CA . VAL A 1 82 ? -1.646 11.421 2.115 1.00 97.50 82 VAL A CA 1
ATOM 588 C C . VAL A 1 82 ? -1.413 11.786 0.649 1.00 97.50 82 VAL A C 1
ATOM 590 O O . VAL A 1 82 ? -2.238 12.466 0.041 1.00 97.50 82 VAL A O 1
ATOM 593 N N . THR A 1 83 ? -0.317 11.300 0.067 1.00 97.56 83 THR A N 1
ATOM 594 C CA . THR A 1 83 ? -0.028 11.446 -1.366 1.00 97.56 83 THR A CA 1
ATOM 595 C C . THR A 1 83 ? -0.139 10.092 -2.051 1.00 97.56 83 THR A C 1
ATOM 597 O O . THR A 1 83 ? 0.582 9.161 -1.704 1.00 97.56 83 THR A O 1
ATOM 600 N N . ILE A 1 84 ? -1.016 9.990 -3.048 1.00 96.69 84 ILE A N 1
ATOM 601 C CA . ILE A 1 84 ? -1.079 8.854 -3.971 1.00 96.69 84 ILE A CA 1
ATOM 602 C C . ILE A 1 84 ? 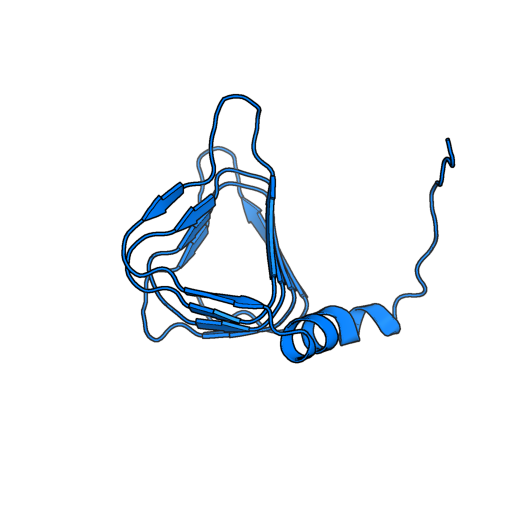-0.894 9.428 -5.372 1.00 96.69 84 ILE A C 1
ATOM 604 O O . ILE A 1 84 ? -1.753 10.157 -5.867 1.00 96.69 84 ILE A O 1
ATOM 608 N N . SER A 1 85 ? 0.247 9.138 -5.986 1.00 97.56 85 SER A N 1
A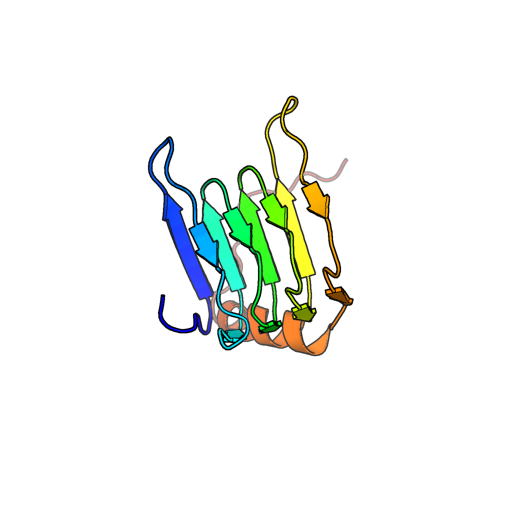TOM 609 C CA . SER A 1 85 ? 0.598 9.598 -7.325 1.00 97.56 85 SER A CA 1
ATOM 610 C C . SER A 1 85 ? 0.635 8.404 -8.262 1.00 97.56 85 SER A C 1
ATOM 612 O O . SER A 1 85 ? 1.419 7.482 -8.049 1.00 97.56 85 SER A O 1
ATOM 614 N N . TYR A 1 86 ? -0.194 8.414 -9.305 1.00 97.50 86 TYR A N 1
ATOM 615 C CA . TYR A 1 86 ? -0.126 7.379 -10.330 1.00 97.50 86 TYR A CA 1
ATOM 616 C C . TYR A 1 86 ? 1.239 7.412 -11.026 1.00 97.50 86 TYR A C 1
ATOM 618 O O . TYR A 1 86 ? 1.613 8.421 -11.623 1.00 97.50 86 TYR A O 1
ATOM 626 N N . ASP A 1 87 ? 1.964 6.296 -10.965 1.00 97.94 87 ASP A N 1
ATOM 627 C CA . ASP A 1 87 ? 3.268 6.128 -11.607 1.00 97.94 87 ASP A CA 1
ATOM 628 C C . ASP A 1 87 ? 3.308 4.800 -12.374 1.00 97.94 87 ASP A C 1
ATOM 630 O O . ASP A 1 87 ? 3.495 3.717 -11.813 1.00 97.94 87 ASP A O 1
ATOM 634 N N . SER A 1 88 ? 3.131 4.893 -13.693 1.00 96.50 88 SER A N 1
ATOM 635 C CA . SER A 1 88 ? 3.172 3.737 -14.596 1.00 96.50 88 SER A CA 1
ATOM 636 C C . SER A 1 88 ? 4.527 3.012 -14.608 1.00 96.50 88 SER A C 1
ATOM 638 O O . SER A 1 88 ? 4.560 1.798 -14.821 1.00 96.50 88 SER A O 1
ATOM 640 N N . GLY A 1 89 ? 5.635 3.712 -14.342 1.00 96.31 89 GLY A N 1
ATOM 641 C CA . GLY A 1 89 ? 6.971 3.122 -14.258 1.00 96.31 89 GLY A CA 1
ATOM 642 C C . GLY A 1 89 ? 7.139 2.294 -12.988 1.00 96.31 89 GLY A C 1
ATOM 643 O O . GLY A 1 89 ? 7.633 1.164 -13.052 1.00 96.31 89 GLY A O 1
ATOM 644 N N . ALA A 1 90 ? 6.653 2.806 -11.854 1.00 96.38 90 ALA A N 1
ATOM 645 C CA . ALA A 1 90 ? 6.627 2.072 -10.590 1.00 96.38 90 ALA A CA 1
ATOM 646 C C . ALA A 1 90 ? 5.731 0.822 -10.671 1.00 96.38 90 ALA A C 1
ATOM 648 O O . ALA A 1 90 ? 6.139 -0.257 -10.244 1.00 96.38 90 ALA A O 1
ATOM 649 N N . ILE A 1 91 ? 4.549 0.936 -11.290 1.00 95.12 91 ILE A N 1
ATOM 650 C CA . ILE A 1 91 ? 3.627 -0.193 -11.515 1.00 95.12 91 ILE A CA 1
ATOM 651 C C . ILE A 1 91 ? 4.265 -1.248 -12.428 1.00 95.12 91 ILE A C 1
ATOM 653 O O . ILE A 1 91 ? 4.275 -2.431 -12.093 1.00 95.12 91 ILE A O 1
ATOM 657 N N . THR A 1 92 ? 4.837 -0.834 -13.562 1.00 93.69 92 THR A N 1
ATOM 658 C CA . THR A 1 92 ? 5.482 -1.764 -14.505 1.00 93.69 92 THR A CA 1
ATOM 659 C C . THR A 1 92 ? 6.664 -2.477 -13.851 1.00 93.69 92 THR A C 1
ATOM 661 O O . THR A 1 92 ? 6.820 -3.686 -14.011 1.00 93.69 92 THR A O 1
ATOM 664 N N . SER A 1 93 ? 7.464 -1.757 -13.059 1.00 93.31 93 SER A N 1
ATOM 665 C CA . SER A 1 93 ? 8.588 -2.337 -12.314 1.00 93.31 93 SER A CA 1
ATOM 666 C C . SER A 1 93 ? 8.115 -3.340 -11.258 1.00 93.31 93 SER A C 1
ATOM 668 O O . SER A 1 93 ? 8.699 -4.414 -11.137 1.00 93.31 93 SER A O 1
ATOM 670 N N . ALA A 1 94 ? 7.024 -3.035 -10.547 1.00 93.25 94 ALA A N 1
ATOM 671 C CA . ALA A 1 94 ? 6.420 -3.935 -9.563 1.00 93.25 94 ALA A CA 1
ATOM 672 C C . ALA A 1 94 ? 5.902 -5.244 -10.181 1.00 93.25 94 ALA A C 1
ATOM 674 O O . ALA A 1 94 ? 6.005 -6.300 -9.559 1.00 93.25 94 ALA A O 1
ATOM 675 N N . LEU A 1 95 ? 5.376 -5.189 -11.409 1.00 91.25 95 LEU A N 1
ATOM 676 C CA . LEU A 1 95 ? 4.892 -6.361 -12.147 1.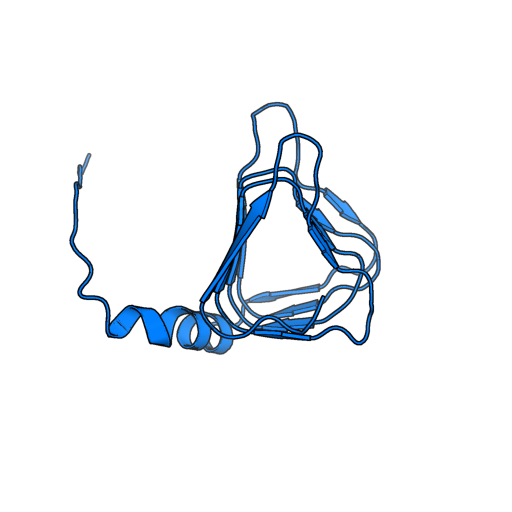00 91.25 95 LEU A CA 1
ATOM 677 C C . LEU A 1 95 ? 5.999 -7.095 -12.918 1.00 91.25 95 LEU A C 1
ATOM 679 O O . LEU A 1 95 ? 5.793 -8.235 -13.328 1.00 91.25 95 LEU A O 1
ATOM 683 N N . GLY A 1 96 ? 7.172 -6.484 -13.103 1.00 89.12 96 GLY A N 1
ATOM 684 C CA . GLY A 1 96 ? 8.299 -7.056 -13.847 1.00 89.12 96 GLY A CA 1
ATOM 685 C C . GLY A 1 96 ? 8.650 -8.503 -13.461 1.00 89.12 96 GLY A C 1
ATOM 686 O O . GLY A 1 96 ? 8.782 -9.337 -14.360 1.00 89.12 96 GLY A O 1
ATOM 687 N N . PRO A 1 97 ? 8.729 -8.857 -12.161 1.00 83.94 97 PRO A N 1
ATOM 688 C CA . PRO A 1 97 ? 8.980 -10.234 -11.735 1.00 83.94 97 PRO A CA 1
ATOM 689 C C . PRO A 1 97 ? 7.903 -11.243 -12.174 1.00 83.94 97 PRO A C 1
ATOM 691 O O . PRO A 1 97 ? 8.219 -12.414 -12.379 1.00 83.94 97 PRO A O 1
ATOM 694 N N . LEU A 1 98 ? 6.648 -10.812 -12.364 1.00 78.50 98 LEU A N 1
ATOM 695 C CA . LEU A 1 98 ? 5.555 -11.678 -12.828 1.00 78.50 98 LEU A CA 1
ATOM 696 C C . LEU A 1 98 ? 5.673 -12.032 -14.313 1.00 78.50 98 LEU A C 1
ATOM 698 O O . LEU A 1 98 ? 5.123 -13.044 -14.729 1.00 78.50 98 LEU A O 1
ATOM 702 N N . GLY A 1 99 ? 6.428 -11.267 -15.108 1.00 68.50 99 GLY A N 1
ATOM 703 C CA . GLY A 1 99 ? 6.643 -11.558 -16.532 1.00 68.50 99 GLY A CA 1
ATOM 704 C C . GLY A 1 99 ? 7.352 -12.893 -16.806 1.00 68.50 99 GLY A C 1
ATOM 705 O O . GLY A 1 99 ? 7.296 -13.397 -17.925 1.00 68.50 99 GLY A O 1
ATOM 706 N N . PHE A 1 100 ? 7.990 -13.488 -15.792 1.00 63.09 100 PHE A N 1
ATOM 707 C CA . PHE A 1 100 ? 8.610 -14.817 -15.864 1.00 63.09 100 PHE A CA 1
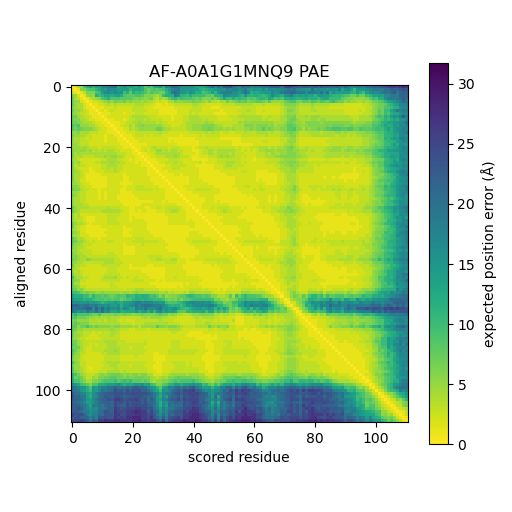ATOM 708 C C . PHE A 1 100 ? 7.682 -15.947 -15.393 1.00 63.09 100 PHE A C 1
ATOM 710 O O . PHE A 1 100 ? 7.994 -17.123 -15.588 1.00 63.09 100 PHE A O 1
ATOM 717 N N . VAL A 1 101 ? 6.542 -15.608 -14.788 1.00 63.62 101 VAL A N 1
ATOM 718 C CA . VAL A 1 101 ? 5.486 -16.551 -14.422 1.00 63.62 101 VAL A CA 1
ATOM 719 C C . VAL A 1 101 ? 4.530 -16.582 -15.604 1.00 63.62 101 VAL A C 1
ATOM 721 O O . VAL A 1 101 ? 3.796 -15.626 -15.811 1.00 63.62 101 VAL A O 1
ATOM 724 N N . ALA A 1 102 ? 4.559 -17.635 -16.424 1.00 61.50 102 ALA A N 1
ATOM 725 C CA . ALA A 1 102 ? 3.621 -17.760 -17.539 1.00 61.50 102 ALA A CA 1
ATOM 726 C C . ALA A 1 102 ? 2.180 -17.644 -16.995 1.00 61.50 102 ALA A C 1
ATOM 728 O O . ALA A 1 102 ? 1.757 -18.539 -16.257 1.00 61.50 102 ALA A O 1
ATOM 729 N N . PRO A 1 103 ? 1.438 -16.555 -17.283 1.00 61.94 103 PRO A N 1
ATOM 730 C CA . PRO A 1 103 ? 0.113 -16.374 -16.716 1.00 61.94 103 PRO A CA 1
ATOM 731 C C . PRO A 1 103 ? -0.804 -17.447 -17.301 1.00 61.94 103 PRO A C 1
ATOM 733 O O . PRO A 1 103 ? -0.995 -17.526 -18.514 1.00 61.94 103 PRO A O 1
ATOM 736 N N . VAL A 1 104 ? -1.354 -18.301 -16.441 1.00 67.06 104 VAL A N 1
ATOM 737 C CA . VAL A 1 104 ? -2.371 -19.277 -16.837 1.00 67.06 104 VAL A CA 1
ATOM 738 C C . VAL A 1 104 ? -3.726 -18.635 -16.586 1.00 67.06 104 VAL A C 1
ATOM 740 O O . VAL A 1 104 ? -4.091 -18.373 -15.442 1.00 67.06 104 VAL A O 1
ATOM 743 N N . ILE A 1 105 ? -4.476 -18.376 -17.656 1.00 65.81 105 ILE A N 1
ATOM 744 C CA . ILE A 1 105 ? -5.888 -18.009 -17.539 1.00 65.81 105 ILE A CA 1
ATOM 745 C C . ILE A 1 105 ? -6.616 -19.247 -17.013 1.00 65.81 105 ILE A C 1
ATOM 747 O O . ILE A 1 105 ? -6.773 -20.234 -17.728 1.00 65.81 105 ILE A O 1
ATOM 751 N N . VAL A 1 106 ? -7.010 -19.211 -15.741 1.00 70.88 106 VAL A N 1
ATOM 752 C CA . VAL A 1 106 ? -7.713 -20.320 -15.079 1.00 70.88 106 VAL A CA 1
ATOM 753 C C . VAL A 1 106 ? -9.215 -20.320 -15.368 1.00 70.88 106 VAL A C 1
ATOM 755 O O . VAL A 1 106 ? -9.833 -21.378 -15.322 1.00 70.88 106 VAL A O 1
ATOM 758 N N . SER A 1 107 ? -9.794 -19.162 -15.697 1.00 71.44 107 SER A N 1
ATOM 759 C CA . SER A 1 107 ? -11.180 -19.014 -16.154 1.00 71.44 107 SER A CA 1
ATOM 760 C C . SER A 1 107 ? -11.398 -17.600 -16.700 1.00 71.44 107 SER A C 1
ATOM 762 O O . SER A 1 107 ? -10.896 -16.644 -16.110 1.00 71.44 107 SER A O 1
ATOM 764 N N . TRP A 1 108 ? -12.153 -17.457 -17.791 1.00 63.69 108 TRP A N 1
ATOM 765 C CA . TRP A 1 108 ? -12.679 -16.172 -18.265 1.00 63.69 108 TRP A CA 1
ATOM 766 C C . TRP A 1 108 ? -14.134 -16.358 -18.709 1.00 63.69 108 TRP A C 1
ATOM 768 O O . TRP A 1 108 ? -14.474 -17.397 -19.273 1.00 63.69 108 TRP A O 1
ATOM 778 N N . GLU A 1 109 ? -14.981 -15.364 -18.450 1.00 68.69 109 GLU A N 1
ATOM 779 C CA . GLU A 1 109 ? -16.344 -15.283 -18.981 1.00 68.69 109 GLU A CA 1
ATOM 780 C C . GLU A 1 109 ? -16.503 -13.892 -19.606 1.00 68.69 109 GLU A C 1
ATOM 782 O O . GLU A 1 109 ? -16.322 -12.880 -18.929 1.00 68.69 109 GLU A O 1
ATOM 787 N N . GLU A 1 110 ? -16.749 -13.838 -20.915 1.00 53.91 110 GLU A N 1
ATOM 788 C CA . GLU A 1 110 ? -17.201 -12.617 -21.590 1.00 53.91 110 GLU A CA 1
ATOM 789 C C . GLU A 1 110 ? -18.732 -12.576 -21.519 1.00 53.91 110 GLU A C 1
ATOM 791 O O . GLU A 1 110 ? -19.383 -13.586 -21.792 1.00 53.91 110 GLU A O 1
ATOM 796 N N . ILE A 1 111 ? -19.285 -11.421 -21.135 1.00 57.91 111 ILE A N 1
ATOM 797 C CA . ILE A 1 111 ? -20.732 -11.146 -21.149 1.00 57.91 111 ILE A CA 1
ATOM 798 C C . ILE A 1 111 ? -21.151 -10.701 -22.550 1.00 57.91 111 ILE A C 1
ATOM 800 O O . ILE A 1 111 ? -20.474 -9.797 -23.093 1.00 57.91 111 ILE A O 1
#

Sequence (111 aa):
MTPVDGITWVDLSPGEELRISSDTWSGSGLLVVGGDAQITGGTFNGILYVIGKLRMSGNPVINGSVLAESQAEIDTTLTGNVTISYDSGAITSALGPLGFVAPVIVSWEEI

Nearest PDB structures (foldseek):
  7ehk-assembly1_A  TM=2.959E-01  e=4.461E+00  Flavobacterium frigoris PS1
  8x1p-assembly1_A  TM=2.442E-01  e=5.571E+00  Flavobacterium frigoris PS1
  6qvi-assembly2_B  TM=2.136E-01  e=7.775E+00  Thermus thermophilus HB27